Protein AF-E4Z554-F1 (afdb_monomer_lite)

Radius of gyration: 13.29 Å; chains: 1; bounding box: 34×26×31 Å

Foldseek 3Di:
DVCCCPVVVDLADQEAEFEDADPDPDWRQDDPVVLLVVPQSHWHWYWIDYPPDPDIDIDISCRSPPPHDYPVVD

Secondary structure (DSSP, 8-state):
-HHHHHTT-----S-EEEEE--SSS---PPPHHHHHHHHTT---EEEEEESSS--EEEEEHHHHSTT---GGG-

Structure (mmCIF, N/CA/C/O backbone):
data_AF-E4Z554-F1
#
_entry.id   AF-E4Z554-F1
#
loop_
_atom_site.group_PDB
_atom_site.id
_atom_site.type_symbol
_atom_site.label_atom_id
_atom_site.label_alt_id
_atom_site.label_comp_id
_atom_site.label_asym_id
_atom_site.label_entity_id
_atom_site.label_seq_id
_atom_site.pdbx_PDB_ins_code
_atom_site.Cartn_x
_atom_site.Cartn_y
_atom_site.Cartn_z
_atom_site.occupancy
_atom_site.B_iso_or_equiv
_atom_site.auth_seq_id
_atom_site.auth_comp_id
_atom_site.auth_asym_id
_atom_site.auth_atom_id
_atom_site.pdbx_PDB_model_num
ATOM 1 N N . MET A 1 1 ? 1.515 5.876 6.058 1.00 87.75 1 MET A N 1
ATOM 2 C CA . MET A 1 1 ? 0.131 5.583 6.487 1.00 87.75 1 MET A CA 1
ATOM 3 C C . MET A 1 1 ? -0.027 5.656 8.002 1.00 87.75 1 MET A C 1
ATOM 5 O O . MET A 1 1 ? -0.802 6.487 8.438 1.00 87.75 1 MET A O 1
ATOM 9 N N . CYS A 1 2 ? 0.744 4.908 8.808 1.00 89.44 2 CYS A N 1
ATOM 10 C CA . CYS A 1 2 ? 0.611 4.921 10.278 1.00 89.44 2 CYS A CA 1
ATOM 11 C C . CYS A 1 2 ? 0.637 6.327 10.903 1.00 89.44 2 CYS A C 1
ATOM 13 O O . CYS A 1 2 ? -0.210 6.637 11.724 1.00 89.44 2 CYS A O 1
ATOM 15 N N . SER A 1 3 ? 1.528 7.222 10.457 1.00 93.44 3 SER A N 1
ATOM 16 C CA . SER A 1 3 ? 1.534 8.624 10.919 1.00 93.44 3 SER A CA 1
ATOM 17 C C . SER A 1 3 ? 0.225 9.373 10.603 1.00 93.44 3 SER A C 1
ATOM 19 O O . SER A 1 3 ? -0.272 10.099 11.458 1.00 93.44 3 SER A O 1
ATOM 21 N N . ALA A 1 4 ? -0.387 9.150 9.432 1.00 92.88 4 ALA A N 1
ATOM 22 C CA . ALA A 1 4 ? -1.6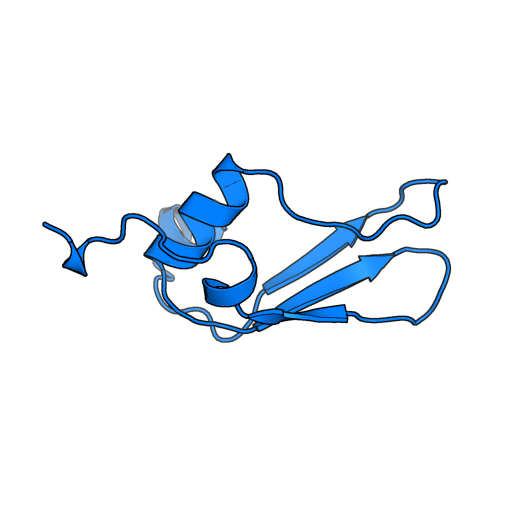67 9.772 9.077 1.00 92.88 4 ALA A CA 1
ATOM 23 C C . ALA A 1 4 ? -2.798 9.336 10.022 1.00 92.88 4 ALA A C 1
ATOM 25 O O . ALA A 1 4 ? -3.649 10.147 10.377 1.00 92.88 4 ALA A O 1
ATOM 26 N N . ILE A 1 5 ? -2.762 8.085 10.479 1.00 92.56 5 ILE A N 1
ATOM 27 C CA . ILE A 1 5 ? -3.730 7.540 11.433 1.00 92.56 5 ILE A CA 1
ATOM 28 C C . ILE A 1 5 ? -3.412 8.055 12.843 1.00 92.56 5 ILE A C 1
ATOM 30 O O . ILE A 1 5 ? -4.224 8.743 13.449 1.00 92.56 5 ILE A O 1
ATOM 34 N N . SER A 1 6 ? -2.205 7.790 13.348 1.00 93.75 6 SER A N 1
ATOM 35 C CA . SER A 1 6 ? -1.846 8.036 14.748 1.00 93.75 6 SER A CA 1
ATOM 36 C C . SER A 1 6 ? -1.676 9.513 15.105 1.00 93.75 6 SER A C 1
ATOM 38 O O . SER A 1 6 ? -1.984 9.894 16.226 1.00 93.75 6 SER A O 1
ATOM 40 N N . GLN A 1 7 ? -1.161 10.345 14.193 1.00 94.06 7 GLN A N 1
ATOM 41 C CA . GLN A 1 7 ? -0.887 11.762 14.481 1.00 94.06 7 GLN A CA 1
ATOM 42 C C . GLN A 1 7 ? -1.969 12.696 13.938 1.00 94.06 7 GLN A C 1
ATOM 44 O O . GLN A 1 7 ? -2.172 13.778 14.481 1.00 94.06 7 GLN A O 1
ATOM 49 N N . HIS A 1 8 ? -2.656 12.298 12.864 1.00 93.62 8 HIS A N 1
ATOM 50 C CA . HIS A 1 8 ? -3.612 13.161 12.168 1.00 93.62 8 HIS A CA 1
ATOM 51 C C . HIS A 1 8 ? -5.053 12.632 12.179 1.00 93.62 8 HIS A C 1
ATOM 53 O O . HIS A 1 8 ? -5.928 13.295 11.617 1.00 93.62 8 HIS A O 1
ATOM 59 N N . GLY A 1 9 ? -5.312 11.466 12.789 1.00 93.06 9 GLY A N 1
ATOM 60 C CA . GLY A 1 9 ? -6.654 10.890 12.908 1.00 93.06 9 GLY A CA 1
ATOM 61 C C . GLY A 1 9 ? -7.331 10.656 11.557 1.00 93.06 9 GLY A C 1
ATOM 62 O O . GLY A 1 9 ? -8.538 10.845 11.431 1.00 93.06 9 GLY A O 1
ATOM 63 N N . LYS A 1 10 ? -6.567 10.320 10.509 1.00 92.38 10 LYS A N 1
ATOM 64 C CA . LYS A 1 10 ? -7.097 10.065 9.161 1.00 92.38 10 LYS A CA 1
ATOM 65 C C . LYS A 1 10 ? -7.333 8.572 8.962 1.00 92.38 10 LYS A C 1
ATOM 67 O O . LYS A 1 10 ? -6.378 7.802 8.924 1.00 92.38 10 LYS A O 1
ATOM 72 N N . HIS A 1 11 ? -8.603 8.197 8.835 1.00 88.38 11 HIS A N 1
ATOM 73 C CA . HIS A 1 11 ? -9.042 6.805 8.687 1.00 88.38 11 HIS A CA 1
ATOM 74 C C . HIS A 1 11 ? -9.581 6.511 7.278 1.00 88.38 11 HIS A C 1
ATOM 76 O O . HIS A 1 11 ? -9.644 5.354 6.884 1.00 88.38 11 HIS A O 1
ATOM 82 N N 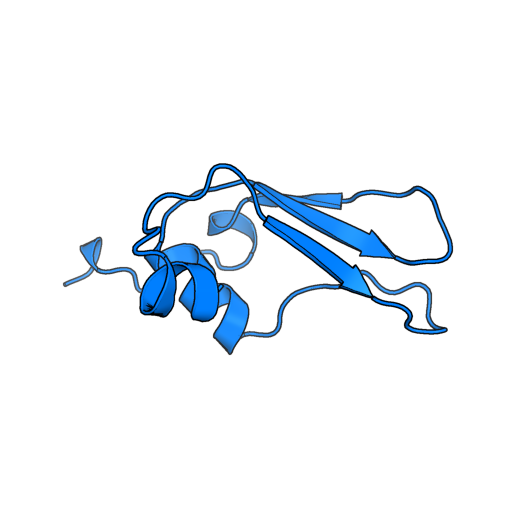. GLU A 1 12 ? -9.907 7.545 6.499 1.00 91.06 12 GLU A N 1
ATOM 83 C CA . GLU A 1 12 ? -10.399 7.420 5.127 1.00 91.06 12 GLU A CA 1
ATOM 84 C C . GLU A 1 12 ? -9.354 7.932 4.133 1.00 91.06 12 GLU A C 1
ATOM 86 O O . GLU A 1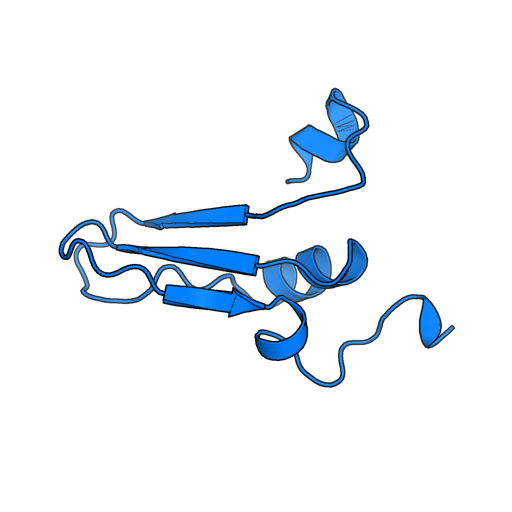 12 ? -8.875 9.068 4.228 1.00 91.06 12 GLU A O 1
ATOM 91 N N . PHE A 1 13 ? -9.008 7.092 3.157 1.00 92.12 13 PHE A N 1
ATOM 92 C CA . PHE A 1 13 ? -8.006 7.395 2.141 1.00 92.12 13 PHE A CA 1
ATOM 93 C C . PHE A 1 13 ? -8.627 7.341 0.748 1.00 92.12 13 PHE A C 1
ATOM 95 O O . PHE A 1 13 ? -9.209 6.339 0.348 1.00 92.12 13 PHE A O 1
ATOM 102 N N . ARG A 1 14 ? -8.457 8.417 -0.030 1.00 94.31 14 ARG A N 1
ATOM 103 C CA . ARG A 1 14 ? -8.918 8.458 -1.428 1.00 94.31 14 ARG A CA 1
ATOM 104 C C . ARG A 1 14 ? -7.987 7.700 -2.377 1.00 94.31 14 ARG A C 1
ATOM 106 O O . ARG A 1 14 ? -8.453 7.144 -3.364 1.00 94.31 14 ARG A O 1
ATOM 113 N N . ALA A 1 15 ? -6.682 7.752 -2.125 1.00 94.31 15 ALA A N 1
ATOM 114 C CA . ALA A 1 15 ? -5.646 7.083 -2.907 1.00 94.31 15 ALA A CA 1
ATOM 115 C C . ALA A 1 15 ? -4.327 7.058 -2.123 1.00 94.31 15 ALA A C 1
ATOM 117 O O . ALA A 1 15 ? -4.096 7.922 -1.273 1.00 94.31 15 ALA A O 1
ATOM 118 N N . ILE A 1 16 ? -3.434 6.125 -2.458 1.00 94.31 16 ILE A N 1
ATOM 119 C CA . ILE A 1 16 ? -2.062 6.081 -1.929 1.00 94.31 16 ILE A CA 1
ATOM 120 C C . ILE A 1 16 ? -1.076 5.960 -3.084 1.00 94.31 16 ILE A C 1
ATOM 122 O O . ILE A 1 16 ? -1.247 5.110 -3.948 1.00 94.31 16 ILE A O 1
ATOM 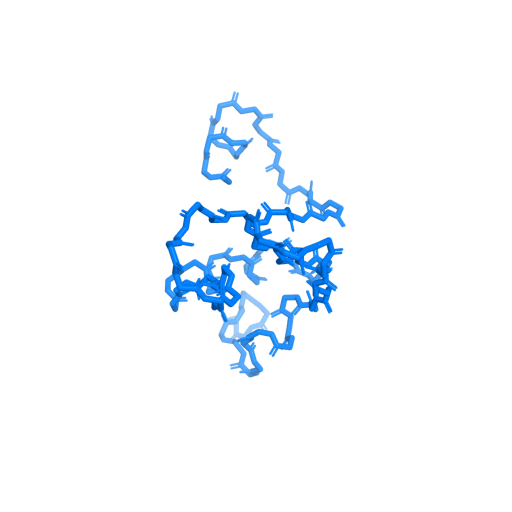126 N N . ALA A 1 17 ? -0.021 6.775 -3.084 1.00 93.00 17 ALA A N 1
ATOM 127 C CA . ALA A 1 17 ? 1.081 6.657 -4.033 1.00 93.00 17 ALA A CA 1
ATOM 128 C C . ALA A 1 17 ? 2.313 6.025 -3.372 1.00 93.00 17 ALA A C 1
ATOM 130 O O . ALA A 1 17 ? 2.690 6.401 -2.262 1.00 93.00 17 ALA A O 1
ATOM 131 N N . ILE A 1 18 ? 2.942 5.078 -4.066 1.00 91.94 18 ILE A N 1
ATOM 132 C CA . ILE A 1 18 ? 4.167 4.399 -3.646 1.00 91.94 18 ILE A CA 1
ATOM 133 C C . ILE A 1 18 ? 5.206 4.590 -4.747 1.00 91.94 18 ILE A C 1
ATOM 135 O O . ILE A 1 18 ? 5.008 4.186 -5.895 1.00 91.94 18 ILE A O 1
ATOM 139 N N . ALA A 1 19 ? 6.318 5.215 -4.376 1.00 89.38 19 ALA A N 1
ATOM 140 C CA . ALA A 1 19 ? 7.438 5.493 -5.258 1.00 89.38 19 ALA A CA 1
ATOM 141 C C . ALA A 1 19 ? 8.702 4.811 -4.732 1.00 89.38 19 ALA A C 1
ATOM 143 O O . ALA A 1 19 ? 8.887 4.662 -3.524 1.00 89.38 19 ALA A O 1
ATOM 144 N N . THR A 1 20 ? 9.589 4.421 -5.644 1.00 86.19 20 THR A N 1
ATOM 145 C CA . THR A 1 20 ? 10.914 3.896 -5.308 1.00 86.19 20 THR A CA 1
ATOM 146 C C . THR A 1 20 ? 11.984 4.529 -6.187 1.00 86.19 20 THR A C 1
ATOM 148 O O . THR A 1 20 ? 11.744 4.827 -7.357 1.00 86.19 20 THR A O 1
ATOM 151 N N . THR A 1 21 ? 13.177 4.704 -5.624 1.00 84.00 21 THR A N 1
ATOM 152 C CA . THR A 1 21 ? 14.392 5.136 -6.331 1.00 84.00 21 THR A CA 1
ATOM 153 C C . THR A 1 21 ? 15.279 3.957 -6.736 1.00 84.00 21 THR A C 1
ATOM 155 O O . THR A 1 21 ? 16.440 4.159 -7.090 1.00 84.00 21 THR A O 1
ATOM 158 N N . SER A 1 22 ? 14.750 2.727 -6.673 1.00 79.31 22 SER A N 1
ATOM 159 C CA . SER A 1 22 ? 15.485 1.513 -7.034 1.00 79.31 22 SER A CA 1
ATOM 160 C C . SER A 1 22 ? 16.140 1.646 -8.416 1.00 79.31 22 SER A C 1
ATOM 162 O O . SER A 1 22 ? 15.475 2.058 -9.368 1.00 79.31 22 SER A O 1
ATOM 164 N N . PRO A 1 23 ? 17.424 1.269 -8.566 1.00 72.06 23 PRO A N 1
ATOM 165 C CA . PRO A 1 23 ? 18.099 1.300 -9.861 1.00 72.06 23 PRO A CA 1
ATOM 166 C C . PRO A 1 23 ? 17.529 0.269 -10.852 1.00 72.06 23 PRO A C 1
ATOM 168 O O . PRO A 1 23 ? 17.794 0.365 -12.056 1.00 72.06 23 PRO A O 1
ATOM 171 N N . HIS A 1 24 ? 16.745 -0.702 -10.374 1.00 74.69 24 HIS A N 1
ATOM 172 C CA . HIS A 1 24 ? 16.072 -1.712 -11.188 1.00 74.69 24 HIS A CA 1
ATOM 173 C C . HIS A 1 24 ? 14.714 -1.206 -11.699 1.00 74.69 24 HIS A C 1
ATOM 175 O O . HIS A 1 24 ? 13.986 -0.540 -10.965 1.00 74.69 24 HIS A O 1
ATOM 181 N N . ASP A 1 25 ? 14.344 -1.557 -12.939 1.00 72.44 25 ASP A N 1
ATOM 182 C CA . ASP A 1 25 ? 13.038 -1.220 -13.541 1.00 72.44 25 ASP A CA 1
ATOM 183 C C . ASP A 1 25 ? 11.929 -2.128 -12.976 1.00 72.44 25 ASP A C 1
ATOM 185 O O . ASP A 1 25 ? 11.306 -2.928 -13.666 1.00 72.44 25 ASP A O 1
ATOM 189 N N . THR A 1 26 ? 11.728 -2.054 -11.663 1.00 79.62 26 THR A N 1
ATOM 190 C CA . THR A 1 26 ? 10.722 -2.818 -10.926 1.00 79.62 26 THR A CA 1
ATOM 191 C C . THR A 1 26 ? 9.694 -1.873 -10.333 1.00 79.62 26 THR A C 1
ATOM 193 O O . THR A 1 26 ? 10.040 -0.822 -9.792 1.00 79.62 26 THR A O 1
ATOM 196 N N . TRP A 1 27 ? 8.423 -2.262 -10.394 1.00 82.31 27 TRP A N 1
ATOM 197 C CA . TRP A 1 27 ? 7.349 -1.538 -9.722 1.00 82.31 27 TRP A CA 1
ATOM 198 C C . TRP A 1 27 ? 7.595 -1.467 -8.215 1.00 82.31 27 TRP A C 1
ATOM 200 O O . TRP A 1 27 ? 8.001 -2.458 -7.606 1.00 82.31 27 TRP A O 1
ATOM 210 N N . ALA A 1 28 ? 7.278 -0.324 -7.605 1.00 86.56 28 ALA A N 1
ATOM 211 C CA . ALA A 1 28 ? 7.337 -0.117 -6.159 1.00 86.56 28 ALA A CA 1
ATOM 212 C C . ALA A 1 28 ? 6.189 -0.843 -5.425 1.00 86.56 28 ALA A C 1
ATOM 214 O O . ALA A 1 28 ? 5.409 -0.228 -4.705 1.00 86.56 28 ALA A O 1
ATOM 215 N N . ALA A 1 29 ? 6.027 -2.145 -5.660 1.00 87.25 29 ALA A N 1
ATOM 216 C CA . ALA A 1 29 ? 4.933 -2.915 -5.089 1.00 87.25 29 ALA A CA 1
ATOM 217 C C . ALA A 1 29 ? 5.079 -3.021 -3.556 1.00 87.25 29 ALA A C 1
ATOM 219 O O . ALA A 1 29 ? 6.171 -3.321 -3.067 1.00 87.25 29 ALA A O 1
ATOM 220 N N . PRO A 1 30 ? 3.993 -2.826 -2.786 1.00 90.31 30 PRO A N 1
ATOM 221 C CA . PRO A 1 30 ? 4.034 -2.969 -1.335 1.00 90.31 30 PRO A CA 1
ATOM 222 C C . PRO A 1 30 ? 4.307 -4.426 -0.931 1.00 90.31 30 PRO A C 1
ATOM 224 O O . PRO A 1 30 ? 3.858 -5.365 -1.604 1.00 90.31 30 PRO A O 1
ATOM 227 N N . CYS A 1 31 ? 5.011 -4.613 0.189 1.00 92.31 31 CYS A N 1
ATOM 228 C CA . CYS A 1 31 ? 5.228 -5.929 0.796 1.00 92.31 31 CYS A CA 1
ATOM 229 C C . CYS A 1 31 ? 3.925 -6.497 1.395 1.00 92.31 31 CYS A C 1
ATOM 231 O O . CYS A 1 31 ? 2.933 -5.778 1.523 1.00 92.31 31 CYS A O 1
ATOM 233 N N . GLY A 1 32 ? 3.925 -7.779 1.781 1.00 89.69 32 GLY A N 1
ATOM 234 C CA . GLY A 1 32 ? 2.728 -8.469 2.289 1.00 89.69 32 GLY A CA 1
ATOM 235 C C . GLY A 1 32 ? 2.076 -7.772 3.488 1.00 89.69 32 GLY A C 1
ATOM 236 O O . GLY A 1 32 ? 0.884 -7.489 3.453 1.00 89.69 32 GLY A O 1
ATOM 237 N N . ALA A 1 33 ? 2.872 -7.392 4.492 1.00 90.75 33 ALA A N 1
ATOM 238 C CA . ALA A 1 33 ? 2.373 -6.677 5.667 1.00 90.75 33 ALA A CA 1
ATOM 239 C C . ALA A 1 33 ? 1.755 -5.316 5.308 1.00 90.75 33 ALA A C 1
ATOM 241 O O . ALA A 1 33 ? 0.711 -4.949 5.839 1.00 90.75 33 ALA A O 1
ATOM 242 N N . CYS A 1 34 ? 2.359 -4.580 4.365 1.00 92.69 34 CYS A N 1
ATOM 243 C CA . CYS A 1 34 ? 1.770 -3.338 3.879 1.00 92.69 34 CYS A CA 1
ATOM 244 C C . CYS A 1 34 ? 0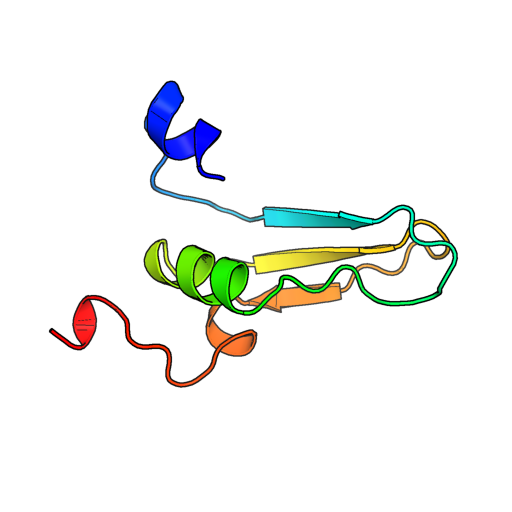.431 -3.601 3.190 1.00 92.69 34 CYS A C 1
ATOM 246 O O . CYS A 1 34 ? -0.521 -2.907 3.501 1.00 92.69 34 CYS A O 1
ATOM 248 N N . ARG A 1 35 ? 0.331 -4.595 2.296 1.00 92.88 35 ARG A N 1
ATOM 249 C CA . ARG A 1 35 ? -0.929 -4.909 1.596 1.00 92.88 35 ARG A CA 1
ATOM 250 C C . ARG A 1 35 ? -2.062 -5.221 2.565 1.00 92.88 35 ARG A C 1
ATOM 252 O O . ARG A 1 35 ? -3.109 -4.605 2.426 1.00 92.88 35 ARG A O 1
ATOM 259 N N . GLN A 1 36 ? -1.811 -6.092 3.547 1.00 90.81 36 GLN A N 1
ATOM 260 C CA . GLN A 1 36 ? -2.768 -6.427 4.607 1.00 90.81 36 GLN A CA 1
ATOM 261 C C . GLN A 1 36 ? -3.201 -5.178 5.380 1.00 90.81 36 GLN A C 1
ATOM 263 O O . GLN A 1 36 ? -4.379 -4.955 5.616 1.00 90.81 36 GLN A O 1
ATOM 268 N N . PHE A 1 37 ? -2.250 -4.312 5.729 1.00 90.88 37 PHE A N 1
ATOM 269 C CA . PHE A 1 37 ? -2.582 -3.077 6.425 1.00 90.88 37 PHE A CA 1
ATOM 270 C C . PHE A 1 37 ? -3.369 -2.099 5.546 1.00 90.88 37 PHE A C 1
ATOM 272 O O . PHE A 1 37 ? -4.184 -1.355 6.062 1.00 90.88 37 PHE A O 1
ATOM 279 N N . LEU A 1 38 ? -3.145 -2.058 4.229 1.00 91.81 38 LEU A N 1
ATOM 280 C CA . LEU A 1 38 ? -3.881 -1.153 3.342 1.00 91.81 38 LEU A CA 1
ATOM 281 C C . LEU A 1 38 ? -5.364 -1.544 3.226 1.00 91.81 38 LEU A C 1
ATOM 283 O O . LEU A 1 38 ? -6.221 -0.666 3.269 1.00 91.81 38 LEU A O 1
ATOM 287 N N . VAL A 1 39 ? -5.658 -2.836 3.053 1.00 91.44 39 VAL A N 1
ATOM 288 C CA . VAL A 1 39 ? -7.026 -3.355 2.833 1.00 91.44 39 VAL A CA 1
ATOM 289 C C . VAL A 1 39 ? -7.928 -3.225 4.060 1.00 91.44 39 VAL A C 1
ATOM 291 O O . VAL A 1 39 ? -9.126 -3.014 3.895 1.00 91.44 39 VAL A O 1
ATOM 294 N N . GLU A 1 40 ? -7.361 -3.234 5.269 1.00 89.31 40 GLU A N 1
ATOM 295 C CA . GLU A 1 40 ? -8.088 -2.967 6.525 1.00 89.31 40 GLU A CA 1
ATOM 296 C C . GLU A 1 40 ? -8.734 -1.568 6.553 1.00 89.31 40 GLU A C 1
ATOM 298 O O . GLU A 1 40 ? -9.728 -1.348 7.240 1.00 89.31 40 GLU A O 1
ATOM 303 N N . PHE A 1 41 ? -8.197 -0.614 5.783 1.00 88.81 41 PHE A N 1
ATOM 304 C CA . PHE A 1 41 ? -8.709 0.759 5.688 1.00 88.81 41 PHE A CA 1
ATOM 305 C C . PHE A 1 41 ? -9.553 0.992 4.423 1.00 88.81 41 PHE A C 1
ATOM 307 O O . PHE A 1 41 ? -9.853 2.137 4.080 1.00 88.81 41 PHE A O 1
ATOM 314 N N . GLY A 1 42 ? -9.941 -0.081 3.726 1.00 89.19 42 GLY A N 1
ATOM 315 C CA . GLY A 1 42 ? -10.899 -0.055 2.623 1.00 89.19 42 GLY A CA 1
ATOM 316 C C . GLY A 1 42 ? -10.317 -0.316 1.230 1.00 89.19 42 GLY A C 1
ATOM 317 O O . GLY A 1 42 ? -9.140 -0.627 1.036 1.00 89.19 42 GLY A O 1
ATOM 318 N N . ASP A 1 43 ? -11.190 -0.193 0.225 1.00 91.94 43 ASP A N 1
ATOM 319 C CA . ASP A 1 43 ? -10.840 -0.340 -1.192 1.00 91.94 43 ASP A CA 1
ATOM 320 C C . ASP A 1 43 ? -10.576 1.031 -1.822 1.00 91.94 43 ASP A C 1
ATOM 322 O O . ASP A 1 43 ? -11.493 1.827 -2.028 1.00 91.94 43 ASP A O 1
ATOM 326 N N . PHE A 1 44 ? -9.315 1.310 -2.141 1.00 93.38 44 PHE A N 1
ATOM 327 C CA . PHE A 1 44 ? -8.892 2.553 -2.775 1.00 93.38 44 PHE A CA 1
ATOM 328 C C . PHE A 1 44 ? -7.775 2.298 -3.801 1.00 93.38 44 PHE A C 1
ATOM 330 O O . PHE A 1 44 ? -7.080 1.280 -3.757 1.00 93.38 44 PHE A O 1
ATOM 337 N N . PRO A 1 45 ? -7.584 3.202 -4.776 1.00 95.44 45 PRO A N 1
ATOM 338 C CA . PRO A 1 45 ? -6.500 3.088 -5.741 1.00 95.44 45 PRO A CA 1
ATOM 339 C C . PRO A 1 45 ? -5.123 3.287 -5.091 1.00 95.44 45 PRO A C 1
ATOM 341 O O . PRO A 1 45 ? -4.857 4.283 -4.412 1.00 95.44 45 PRO A O 1
ATOM 344 N N . VAL A 1 46 ? -4.220 2.357 -5.382 1.00 95.12 46 VAL A N 1
ATOM 345 C CA . VAL A 1 46 ? -2.794 2.405 -5.069 1.00 95.12 46 VAL A CA 1
ATOM 346 C C . VAL A 1 46 ? -2.018 2.665 -6.356 1.00 95.12 46 VAL A C 1
ATOM 348 O O . VAL A 1 46 ? -2.102 1.916 -7.329 1.00 95.12 46 VAL A O 1
ATOM 351 N N . ILE A 1 47 ? -1.264 3.755 -6.359 1.00 93.56 47 ILE A N 1
ATOM 352 C CA . ILE A 1 47 ? -0.531 4.293 -7.498 1.00 93.56 47 ILE A CA 1
ATOM 353 C C . ILE A 1 47 ? 0.941 3.919 -7.320 1.00 93.56 47 ILE A C 1
ATOM 355 O O . ILE A 1 47 ? 1.608 4.422 -6.422 1.00 93.56 47 ILE A O 1
ATOM 359 N N . LEU A 1 48 ? 1.456 3.032 -8.161 1.00 91.88 48 LEU A N 1
ATOM 360 C CA . LEU A 1 48 ? 2.842 2.576 -8.144 1.00 91.88 48 LEU A CA 1
ATOM 361 C C . LEU A 1 48 ? 3.626 3.297 -9.237 1.00 91.88 48 LEU A C 1
ATOM 363 O O . LEU A 1 48 ? 3.217 3.295 -10.399 1.00 91.88 48 LEU A O 1
ATOM 367 N N . THR A 1 49 ? 4.768 3.870 -8.875 1.00 88.31 49 THR A N 1
ATOM 368 C CA . THR A 1 49 ? 5.668 4.542 -9.819 1.00 88.31 49 THR A CA 1
ATOM 369 C C . THR A 1 49 ? 7.123 4.135 -9.589 1.00 88.31 49 THR A C 1
ATOM 371 O O . THR A 1 49 ? 7.512 3.775 -8.472 1.00 88.31 49 THR A O 1
ATOM 374 N N . ASN A 1 50 ? 7.922 4.159 -10.656 1.00 83.62 50 ASN A N 1
ATOM 375 C CA . ASN A 1 50 ? 9.370 3.966 -10.609 1.00 83.62 50 ASN A CA 1
ATOM 376 C C . ASN A 1 50 ? 10.090 5.253 -11.059 1.00 83.62 50 ASN A C 1
ATOM 378 O O . ASN A 1 50 ? 9.481 6.131 -11.662 1.00 83.62 50 ASN A O 1
ATOM 382 N N . ASN A 1 51 ? 11.378 5.406 -10.739 1.00 74.50 51 ASN A N 1
ATOM 383 C CA . ASN A 1 51 ? 12.098 6.654 -11.033 1.00 74.50 51 ASN A CA 1
ATOM 384 C C . ASN A 1 51 ? 12.543 6.813 -12.499 1.00 74.50 51 ASN A C 1
ATOM 386 O O . ASN A 1 51 ? 13.105 7.852 -12.839 1.00 74.50 51 ASN A O 1
ATOM 390 N N . LYS A 1 52 ? 12.373 5.782 -13.336 1.00 67.25 52 LYS A N 1
ATOM 391 C CA . LYS A 1 52 ? 12.998 5.694 -14.666 1.00 67.25 52 LYS A CA 1
ATOM 392 C C . LYS A 1 52 ? 12.037 5.978 -15.801 1.00 67.25 52 LYS A C 1
ATOM 394 O O . LYS A 1 52 ? 12.438 6.557 -16.801 1.00 67.25 52 LYS A O 1
ATOM 399 N N . ASN A 1 53 ? 10.790 5.562 -15.652 1.00 60.31 53 ASN A N 1
ATOM 400 C CA . ASN A 1 53 ? 9.773 5.721 -16.665 1.00 60.31 53 ASN A CA 1
ATOM 401 C C . ASN A 1 53 ? 8.599 6.443 -16.011 1.00 60.31 53 ASN A C 1
ATOM 403 O O . ASN A 1 53 ? 8.132 6.008 -14.965 1.00 60.31 53 ASN A O 1
ATOM 407 N N . GLU A 1 54 ? 8.028 7.450 -16.673 1.00 65.94 54 GLU A N 1
ATOM 408 C CA . GLU A 1 54 ? 6.734 8.088 -16.336 1.00 65.94 54 GLU A CA 1
ATOM 409 C C . GLU A 1 54 ? 5.541 7.100 -16.284 1.00 65.94 54 GLU A C 1
ATOM 411 O O . GLU A 1 54 ? 4.372 7.477 -16.254 1.00 65.94 54 GLU A O 1
ATOM 416 N N . LYS A 1 55 ? 5.822 5.797 -16.303 1.00 72.25 55 LYS A N 1
ATOM 417 C CA . LYS A 1 55 ? 4.876 4.711 -16.188 1.00 72.25 55 LYS A CA 1
ATOM 418 C C . LYS A 1 55 ? 4.341 4.677 -14.766 1.00 72.25 55 LYS A C 1
ATOM 420 O O . LYS A 1 55 ? 5.044 4.387 -13.801 1.00 72.25 55 LYS A O 1
ATOM 425 N N . VAL A 1 56 ? 3.045 4.910 -14.683 1.00 87.44 56 VAL A N 1
ATOM 426 C CA . VAL A 1 56 ? 2.258 4.774 -13.470 1.00 87.44 56 VAL A CA 1
ATOM 427 C C . VAL A 1 56 ? 1.407 3.521 -13.598 1.00 87.44 56 VAL A C 1
ATOM 429 O O . VAL A 1 56 ? 0.744 3.312 -14.614 1.00 87.44 56 VAL A O 1
ATOM 432 N N . LYS A 1 57 ? 1.404 2.685 -12.561 1.00 89.75 57 LYS A N 1
ATOM 433 C CA . LYS A 1 57 ? 0.484 1.555 -12.450 1.00 89.75 57 LYS A CA 1
ATOM 434 C C . LYS A 1 57 ? -0.505 1.828 -11.332 1.00 89.75 57 LYS A C 1
ATOM 436 O O . LYS A 1 57 ? -0.102 2.039 -10.197 1.00 89.75 57 LYS A O 1
ATOM 441 N N . ILE A 1 58 ? -1.792 1.802 -11.648 1.00 93.12 58 ILE A N 1
ATOM 442 C CA . ILE A 1 58 ? -2.865 1.986 -10.670 1.00 93.12 58 ILE A CA 1
ATOM 443 C C . ILE A 1 58 ? -3.495 0.620 -10.427 1.00 93.12 58 ILE A C 1
ATOM 445 O O . ILE A 1 58 ? -3.877 -0.056 -11.378 1.00 93.12 58 ILE A O 1
ATOM 449 N N . ILE A 1 59 ? -3.554 0.200 -9.168 1.00 93.44 59 ILE A N 1
ATOM 450 C CA . ILE A 1 59 ? -4.132 -1.079 -8.744 1.00 93.44 59 ILE A CA 1
ATOM 451 C C . ILE A 1 59 ? -5.002 -0.807 -7.525 1.00 93.44 59 ILE A C 1
ATOM 453 O O . ILE A 1 59 ? -4.607 -0.027 -6.663 1.00 93.44 59 ILE A O 1
ATOM 457 N N . LYS A 1 60 ? -6.170 -1.433 -7.421 1.00 93.56 60 LYS A N 1
ATOM 458 C CA . LYS A 1 60 ? -6.991 -1.325 -6.211 1.00 93.56 60 LYS A CA 1
ATOM 459 C C . LYS A 1 60 ? -6.432 -2.162 -5.065 1.00 93.56 60 LYS A C 1
ATOM 461 O O . LYS A 1 60 ? -5.794 -3.189 -5.298 1.00 93.56 60 LYS A O 1
ATOM 466 N N . THR A 1 61 ? -6.714 -1.771 -3.825 1.00 91.62 61 THR A N 1
ATOM 467 C CA . THR A 1 61 ? -6.280 -2.533 -2.647 1.00 91.62 61 THR A CA 1
ATOM 468 C C . THR A 1 61 ? -6.776 -3.981 -2.672 1.00 91.62 61 THR A C 1
ATOM 470 O O . THR A 1 61 ? -5.981 -4.887 -2.431 1.00 91.62 61 THR A O 1
ATOM 473 N N . LYS A 1 62 ? -8.036 -4.226 -3.064 1.00 87.81 62 LYS A N 1
ATOM 474 C CA . LYS A 1 62 ? -8.592 -5.590 -3.178 1.00 87.81 62 LYS A CA 1
ATOM 475 C C . LYS A 1 62 ? -7.931 -6.459 -4.252 1.00 87.81 62 LYS A C 1
ATOM 477 O O . LYS A 1 62 ? -7.923 -7.676 -4.132 1.00 87.81 62 LYS A O 1
ATOM 482 N N . GLU A 1 63 ? -7.351 -5.858 -5.290 1.00 89.69 63 GLU A N 1
ATOM 483 C CA . GLU A 1 63 ? -6.604 -6.606 -6.313 1.00 89.69 63 GLU A CA 1
ATOM 484 C C . GLU A 1 63 ? -5.165 -6.915 -5.880 1.00 89.69 63 GLU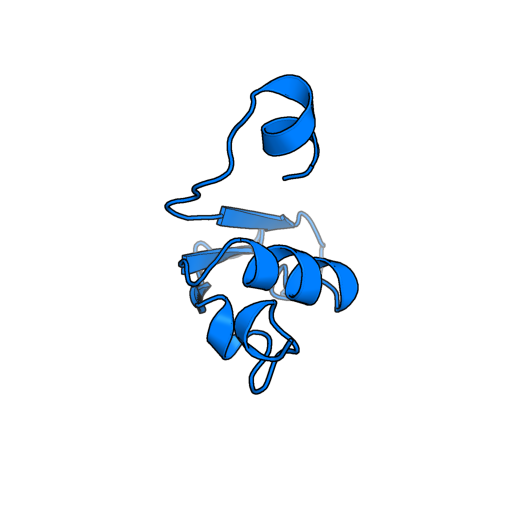 A C 1
ATOM 486 O O . GLU A 1 63 ? -4.555 -7.867 -6.363 1.00 89.69 63 GLU A O 1
ATOM 491 N N . LEU A 1 64 ? -4.601 -6.121 -4.961 1.00 88.38 64 LEU A N 1
ATOM 492 C CA . LEU A 1 64 ? -3.275 -6.383 -4.392 1.00 88.38 64 LEU A CA 1
ATOM 493 C C . LEU A 1 64 ? -3.271 -7.592 -3.453 1.00 88.38 64 LEU A C 1
ATOM 495 O O . LEU A 1 64 ? -2.228 -8.250 -3.329 1.00 88.38 64 LEU A O 1
ATOM 499 N N . LEU A 1 65 ? -4.399 -7.841 -2.787 1.00 89.12 65 LEU A N 1
ATOM 500 C CA . LEU A 1 65 ? -4.605 -8.948 -1.864 1.00 89.12 65 LEU A CA 1
ATOM 501 C C . LEU A 1 65 ? -6.052 -9.469 -1.989 1.00 89.12 65 LEU A C 1
ATOM 503 O O . LEU A 1 65 ? -6.922 -9.041 -1.228 1.00 89.12 65 LEU A O 1
ATOM 507 N N . PRO A 1 66 ? -6.326 -10.339 -2.980 1.00 83.88 66 PRO A N 1
ATOM 508 C CA . PRO A 1 66 ? -7.624 -10.993 -3.095 1.00 83.88 66 PRO A CA 1
ATOM 509 C C . PRO A 1 66 ? -7.860 -11.907 -1.890 1.00 83.88 66 PRO A C 1
ATOM 511 O O . PRO A 1 66 ? -6.902 -12.459 -1.350 1.00 83.88 66 PRO A O 1
ATOM 514 N N . ASP A 1 67 ? -9.128 -12.070 -1.502 1.00 82.56 67 ASP A N 1
ATOM 515 C CA . ASP A 1 67 ? -9.528 -12.925 -0.370 1.00 82.56 67 ASP A CA 1
ATOM 516 C C . ASP A 1 67 ? -8.868 -12.514 0.959 1.00 82.56 67 ASP A C 1
ATOM 518 O O . ASP A 1 67 ? -8.506 -13.331 1.801 1.00 82.56 67 ASP A O 1
ATOM 522 N N . CYS A 1 68 ? -8.628 -11.210 1.127 1.00 82.75 68 CYS A N 1
ATOM 523 C CA . CYS A 1 68 ? -8.026 -10.712 2.348 1.00 82.75 68 CYS A CA 1
ATOM 524 C C . CYS A 1 68 ? -8.943 -10.954 3.550 1.00 82.75 68 CYS A C 1
ATOM 526 O O . CYS A 1 68 ? -10.114 -10.577 3.516 1.00 82.75 68 CYS A O 1
ATOM 528 N N . PHE A 1 69 ? -8.360 -11.441 4.646 1.00 80.12 69 PHE A N 1
ATOM 529 C CA . PHE A 1 69 ? -8.976 -11.399 5.965 1.00 80.12 69 PHE A CA 1
ATOM 530 C C . PHE A 1 69 ? -9.244 -9.940 6.353 1.00 80.12 69 PHE A C 1
ATOM 532 O O . PHE A 1 69 ? -8.304 -9.164 6.539 1.00 80.12 69 PHE A O 1
ATOM 539 N N . CYS A 1 70 ? -10.515 -9.557 6.380 1.00 76.31 70 CYS A N 1
ATOM 540 C CA . CYS A 1 70 ? -10.985 -8.208 6.681 1.00 76.31 70 CYS A CA 1
ATOM 541 C C . CYS A 1 70 ? -11.838 -8.255 7.954 1.00 76.31 70 CYS A C 1
ATOM 543 O O . CYS A 1 70 ? -12.367 -9.315 8.276 1.00 76.31 70 CYS A O 1
ATOM 545 N N . PRO A 1 71 ? -12.075 -7.124 8.638 1.00 68.38 71 PRO A N 1
ATOM 546 C CA . PRO A 1 71 ? -12.960 -7.091 9.804 1.00 68.38 71 PRO A CA 1
ATOM 547 C C . PRO A 1 71 ? -14.414 -7.502 9.508 1.00 68.38 71 PRO A C 1
ATOM 549 O O . PRO A 1 71 ? -15.156 -7.748 10.445 1.00 68.38 71 PRO A O 1
ATOM 552 N N . ASP A 1 72 ? -14.820 -7.577 8.235 1.00 67.75 72 ASP A N 1
ATOM 553 C CA . ASP A 1 72 ? -16.115 -8.132 7.797 1.00 67.75 72 ASP A CA 1
ATOM 554 C C . ASP A 1 72 ? -16.187 -9.671 7.930 1.00 67.75 72 ASP A C 1
ATOM 556 O O . ASP A 1 72 ? -17.271 -10.241 7.954 1.00 67.75 72 ASP A O 1
ATOM 560 N N . ASP A 1 73 ? -15.034 -10.342 8.031 1.00 65.19 73 ASP A N 1
ATOM 561 C CA . ASP A 1 73 ? -14.902 -11.799 8.199 1.00 65.19 73 ASP A CA 1
ATOM 562 C C . ASP A 1 73 ? -15.006 -12.237 9.681 1.00 65.19 73 ASP A C 1
ATOM 564 O O . ASP A 1 73 ? -14.929 -13.427 9.990 1.00 65.19 73 ASP A O 1
ATOM 568 N N . MET A 1 74 ? -15.161 -11.277 10.608 1.00 56.56 74 MET A N 1
ATOM 569 C CA . MET A 1 74 ? -15.256 -11.475 12.065 1.00 56.56 74 MET A CA 1
ATOM 570 C C . MET A 1 74 ? -16.671 -11.237 12.595 1.00 56.56 74 MET A C 1
ATOM 572 O O . MET A 1 74 ? -17.077 -12.002 13.501 1.00 56.56 74 MET A O 1
#

pLDDT: mean 86.19, std 9.14, range [56.56, 95.44]

InterPro domains:
  IPR016193 Cytidine deaminase-like [SSF53927] (4-74)
  IPR050202 Cytidine and Deoxycytidylate Deaminase [PTHR11644] (6-73)

Sequence (74 aa):
MCSAISQHGKHEFRAIAIATTSPHDTWAAPCGACRQFLVEFGDFPVILTNNKNEKVKIIKTKELLPDCFCPDDM

Organism: Oikopleura dioica (NCBI:txid34765)